Protein AF-A0A3C0ZKV1-F1 (afdb_monomer)

pLDDT: mean 71.63, std 18.01, range [40.84, 90.75]

Secondary structure (DSSP, 8-state):
----------------------------------S------GGGGS-HHHHHHHHHHTSTT-HHHHHHHHHHHHH--SHHHHHHHHHHHHHHTT--TTSHHHHHHHHHHHHHH--------

Structure (mmCIF, N/CA/C/O backbone):
data_AF-A0A3C0ZKV1-F1
#
_entry.id   AF-A0A3C0ZKV1-F1
#
loop_
_atom_site.group_PDB
_atom_site.id
_atom_site.type_symbol
_atom_site.label_atom_id
_atom_site.label_alt_id
_atom_site.label_comp_id
_atom_site.label_asym_id
_atom_site.label_entity_id
_atom_site.label_seq_id
_atom_site.pdbx_PDB_ins_code
_atom_site.Cartn_x
_atom_site.Cartn_y
_atom_site.Cartn_z
_atom_site.occupancy
_atom_site.B_iso_or_equiv
_atom_site.auth_seq_id
_atom_site.auth_comp_id
_atom_site.auth_asym_id
_atom_site.auth_atom_id
_atom_site.pdbx_PDB_model_num
ATOM 1 N N . MET A 1 1 ? -17.201 22.558 -65.825 1.00 51.16 1 MET A N 1
ATOM 2 C CA . MET A 1 1 ? -17.670 21.682 -64.732 1.00 51.16 1 MET A CA 1
ATOM 3 C C . MET A 1 1 ? -19.194 21.634 -64.752 1.00 51.16 1 MET A C 1
ATOM 5 O O . MET A 1 1 ? -19.852 22.622 -64.460 1.00 51.16 1 MET A O 1
ATOM 9 N N . LYS A 1 2 ? -19.716 20.519 -65.241 1.00 49.72 2 LYS A N 1
ATOM 10 C CA . LYS A 1 2 ? -21.109 20.068 -65.400 1.00 49.72 2 LYS A CA 1
ATOM 11 C C . LYS A 1 2 ? -20.875 18.557 -65.613 1.00 49.72 2 LYS A C 1
ATOM 13 O O . LYS A 1 2 ? -19.980 18.241 -66.388 1.00 49.72 2 LYS A O 1
ATOM 18 N N . VAL A 1 3 ? -21.482 17.589 -64.945 1.00 48.28 3 VAL A N 1
ATOM 19 C CA . VAL A 1 3 ? -22.838 17.473 -64.422 1.00 48.28 3 VAL A CA 1
ATOM 20 C C . VAL A 1 3 ? -22.947 16.134 -63.649 1.00 48.28 3 VAL A C 1
ATOM 22 O O . VAL A 1 3 ? -22.371 15.165 -64.121 1.00 48.28 3 VAL A O 1
ATOM 25 N N . PHE A 1 4 ? -23.733 16.134 -62.555 1.00 44.03 4 PHE A N 1
ATOM 26 C CA . PHE A 1 4 ? -24.713 15.114 -62.101 1.00 44.03 4 PHE A CA 1
ATOM 27 C C . PHE A 1 4 ? -24.157 13.782 -61.541 1.00 44.03 4 PHE A C 1
ATOM 29 O O . PHE A 1 4 ? -23.336 13.138 -62.173 1.00 44.03 4 PHE A O 1
ATOM 36 N N . SER A 1 5 ? -24.427 13.396 -60.285 1.00 55.75 5 SER A N 1
ATOM 37 C CA . SER A 1 5 ? -25.717 13.032 -59.647 1.00 55.75 5 SER A CA 1
ATOM 38 C C . SER A 1 5 ? -26.399 11.824 -60.288 1.00 55.75 5 SER A C 1
ATOM 40 O O . SER A 1 5 ? -27.050 11.992 -61.310 1.00 55.75 5 SER A O 1
ATOM 42 N N . ASP A 1 6 ? -26.273 10.678 -59.615 1.00 45.91 6 ASP A N 1
ATOM 43 C CA . ASP A 1 6 ? -2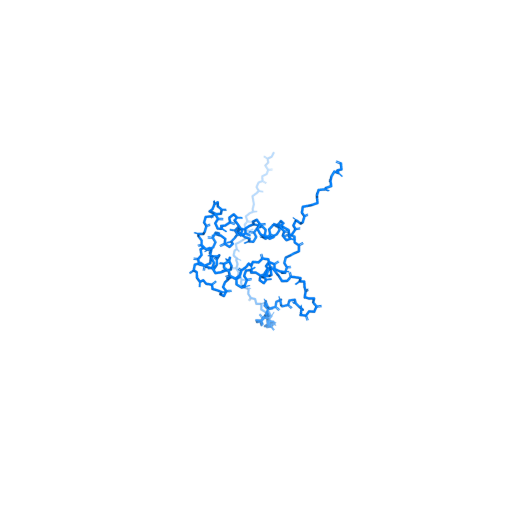7.217 9.546 -59.532 1.00 45.91 6 ASP A CA 1
ATOM 44 C C . ASP A 1 6 ? -26.709 8.707 -58.332 1.00 45.91 6 ASP A C 1
ATOM 46 O O . ASP A 1 6 ? -25.535 8.341 -58.325 1.00 45.91 6 ASP A O 1
ATOM 50 N N . PHE A 1 7 ? -27.326 8.662 -57.145 1.00 51.97 7 PHE A N 1
ATOM 51 C CA . PHE A 1 7 ? -28.682 8.235 -56.757 1.00 51.97 7 PHE A CA 1
ATOM 52 C C . PHE A 1 7 ? -28.906 6.724 -56.959 1.00 51.97 7 PHE A C 1
ATOM 54 O O . PHE A 1 7 ? -28.418 6.168 -57.931 1.00 51.97 7 PHE A O 1
ATOM 61 N N . ASP A 1 8 ? -29.622 6.118 -56.005 1.00 45.50 8 ASP A N 1
ATOM 62 C CA . ASP A 1 8 ? -29.839 4.680 -55.755 1.00 45.50 8 ASP A CA 1
ATOM 63 C C . ASP A 1 8 ? -28.600 3.937 -55.211 1.00 45.50 8 ASP A C 1
ATOM 65 O O . ASP A 1 8 ? -27.520 3.963 -55.781 1.00 45.50 8 ASP A O 1
ATOM 69 N N . ASP A 1 9 ? -28.639 3.288 -54.051 1.00 49.81 9 ASP A N 1
ATOM 70 C CA . ASP A 1 9 ? -29.642 2.285 -53.719 1.00 49.81 9 ASP A CA 1
ATOM 71 C C . ASP A 1 9 ? -29.816 2.144 -52.201 1.00 49.81 9 ASP A C 1
ATOM 73 O O . ASP A 1 9 ? -28.888 2.296 -51.398 1.00 49.81 9 ASP A O 1
ATOM 77 N N . VAL A 1 10 ? -31.066 1.918 -51.843 1.00 54.72 10 VAL A N 1
ATOM 78 C CA . VAL A 1 10 ? -31.625 1.859 -50.502 1.00 54.72 10 VAL A CA 1
ATOM 79 C C . VAL A 1 10 ? -31.657 0.393 -50.043 1.00 54.72 10 VAL A C 1
ATOM 81 O O . VAL A 1 10 ? -31.693 -0.512 -50.859 1.00 54.72 10 VAL A O 1
ATOM 84 N N . GLU A 1 11 ? -31.742 0.182 -48.727 1.00 42.97 11 GLU A N 1
ATOM 85 C CA . GLU A 1 11 ? -32.306 -1.032 -48.098 1.00 42.97 11 GLU A CA 1
ATOM 86 C C . GLU A 1 11 ? -31.388 -2.257 -47.833 1.00 42.97 11 GLU A C 1
ATOM 88 O O . GLU A 1 11 ? -31.022 -3.051 -48.691 1.00 42.97 11 GLU A O 1
ATOM 93 N N . LEU A 1 12 ? -31.091 -2.432 -46.535 1.00 57.81 12 LEU A N 1
ATOM 94 C CA . LEU A 1 12 ? -30.754 -3.689 -45.835 1.00 57.81 12 LEU A CA 1
ATOM 95 C C . LEU A 1 12 ? -31.851 -4.750 -46.099 1.00 57.81 12 LEU A C 1
ATOM 97 O O . LEU A 1 12 ? -33.003 -4.321 -46.144 1.00 57.81 12 LEU A O 1
ATOM 101 N N . PRO A 1 13 ? -31.616 -6.093 -46.101 1.00 53.44 13 PRO A N 1
ATOM 102 C CA . PRO A 1 13 ? -31.385 -6.798 -44.824 1.00 53.44 13 PRO A CA 1
ATOM 103 C C . PRO A 1 13 ? -30.761 -8.234 -44.864 1.00 53.44 13 PRO A C 1
ATOM 105 O O . PRO A 1 13 ? -30.471 -8.798 -45.911 1.00 53.44 13 PRO A O 1
ATOM 108 N N . GLU A 1 14 ? -30.622 -8.802 -43.651 1.00 41.72 14 GLU A N 1
ATOM 109 C CA . GLU A 1 14 ? -30.651 -10.236 -43.254 1.00 41.72 14 GLU A CA 1
ATOM 110 C C . GLU A 1 14 ? -29.453 -11.145 -43.627 1.00 41.72 14 GLU A C 1
ATOM 112 O O . GLU A 1 14 ? -29.189 -11.469 -44.776 1.00 41.72 14 GLU A O 1
ATOM 117 N N . THR A 1 15 ? -28.566 -11.473 -42.678 1.00 55.34 15 THR A N 1
ATOM 118 C CA . THR A 1 15 ? -28.657 -12.607 -41.721 1.00 55.34 15 THR A CA 1
ATOM 119 C C . THR A 1 15 ? -28.744 -14.001 -42.377 1.00 55.34 15 THR A C 1
ATOM 121 O O . THR A 1 15 ? -29.806 -14.505 -42.714 1.00 55.34 15 THR A O 1
ATOM 124 N N . SER A 1 16 ? -27.614 -14.716 -42.433 1.00 46.03 16 SER A N 1
ATOM 125 C CA . SER A 1 16 ? -27.519 -16.089 -41.897 1.00 46.03 16 SER A CA 1
ATOM 126 C C . SER A 1 16 ? -26.076 -16.591 -41.960 1.00 46.03 16 SER A C 1
ATOM 128 O O . SER A 1 16 ? -25.467 -16.598 -43.021 1.00 46.03 16 SER A O 1
ATOM 130 N N . HIS A 1 17 ? -25.409 -16.782 -40.823 1.00 58.12 17 HIS A N 1
ATOM 131 C CA . HIS A 1 17 ? -25.500 -17.935 -39.912 1.00 58.12 17 HIS A CA 1
ATOM 132 C C . HIS A 1 17 ? -24.783 -19.173 -40.464 1.00 58.12 17 HIS A C 1
ATOM 134 O O . HIS A 1 17 ? -25.379 -19.981 -41.163 1.00 58.12 17 HIS A O 1
ATOM 140 N N . GLU A 1 18 ? -23.543 -19.380 -40.020 1.00 47.78 18 GLU A N 1
ATOM 141 C CA . GLU A 1 18 ? -23.169 -20.693 -39.498 1.00 47.78 18 GLU A CA 1
ATOM 142 C C . GLU A 1 18 ? -22.205 -20.524 -38.312 1.00 47.78 18 GLU A C 1
ATOM 144 O O . GLU A 1 18 ? -21.172 -19.864 -38.382 1.00 47.78 18 GLU A O 1
ATOM 149 N N . ASN A 1 19 ? -22.667 -21.053 -37.184 1.00 62.97 19 ASN A N 1
ATOM 150 C CA . ASN A 1 19 ? -22.048 -21.142 -35.863 1.00 62.97 19 ASN A CA 1
ATOM 151 C C . ASN A 1 19 ? -21.050 -22.332 -35.871 1.00 62.97 19 ASN A C 1
ATOM 153 O O . ASN A 1 19 ? -21.228 -23.225 -36.699 1.00 62.97 19 ASN A O 1
ATOM 157 N N . PRO A 1 20 ? -20.078 -22.453 -34.939 1.00 54.28 20 PRO A N 1
ATOM 158 C CA . PRO A 1 20 ? -20.474 -22.831 -33.583 1.00 54.28 20 PRO A CA 1
ATOM 159 C C . PRO A 1 20 ? -19.607 -22.287 -32.437 1.00 54.28 20 PRO A C 1
ATOM 161 O O . PRO A 1 20 ? -18.383 -22.235 -32.493 1.00 54.28 20 PRO A O 1
ATOM 164 N N . ALA A 1 21 ? -20.297 -21.978 -31.338 1.00 52.75 21 ALA A N 1
ATOM 165 C CA . ALA A 1 21 ? -19.986 -22.468 -29.994 1.00 52.75 21 ALA A CA 1
ATOM 166 C C . ALA A 1 21 ? -18.492 -22.671 -29.668 1.00 52.75 21 ALA A C 1
ATOM 168 O O . ALA A 1 21 ? -17.996 -23.792 -29.575 1.00 52.75 21 ALA A O 1
ATOM 169 N N . GLY A 1 22 ? -17.806 -21.567 -29.387 1.00 42.91 22 GLY A N 1
ATOM 170 C CA . GLY A 1 22 ? -16.589 -21.557 -28.586 1.00 42.91 22 GLY A CA 1
ATOM 171 C C . GLY A 1 22 ? -16.916 -21.027 -27.202 1.00 42.91 22 GLY A C 1
ATOM 172 O O . GLY A 1 22 ? -16.791 -19.835 -26.941 1.00 42.91 22 GLY A O 1
ATOM 173 N N . SER A 1 23 ? -17.373 -21.916 -26.328 1.00 49.62 23 SER A N 1
ATOM 174 C CA . SER A 1 23 ? -17.446 -21.671 -24.895 1.00 49.62 23 SER A CA 1
ATOM 175 C C . SER A 1 23 ? -16.032 -21.418 -24.367 1.00 49.62 23 SER A C 1
ATOM 177 O O . SER A 1 23 ? -15.333 -22.352 -23.995 1.00 49.62 23 SER A O 1
ATOM 179 N N . HIS A 1 24 ? -15.615 -20.158 -24.324 1.00 48.88 24 HIS A N 1
ATOM 180 C CA . HIS A 1 24 ? -14.634 -19.692 -23.348 1.00 48.88 24 HIS A CA 1
ATOM 181 C C . HIS A 1 24 ? -15.466 -19.210 -22.153 1.00 48.88 24 HIS A C 1
ATOM 183 O O . HIS A 1 24 ? -15.793 -18.036 -22.028 1.00 48.88 24 HIS A O 1
ATOM 189 N N . ALA A 1 25 ? -16.112 -20.125 -21.424 1.00 47.22 25 ALA A N 1
ATOM 190 C CA . ALA A 1 25 ? -15.489 -20.799 -20.289 1.00 47.22 25 ALA A CA 1
ATOM 191 C C . ALA A 1 25 ? -14.681 -19.789 -19.473 1.00 47.22 25 ALA A C 1
ATOM 193 O O . ALA A 1 25 ? -13.643 -19.307 -19.921 1.00 47.22 25 ALA A O 1
ATOM 194 N N . ALA A 1 26 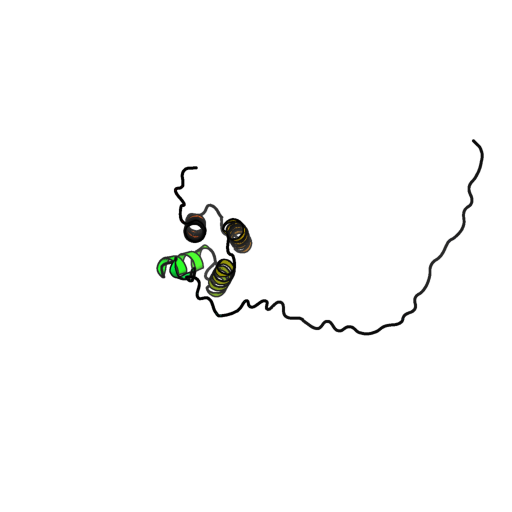? -15.225 -19.472 -18.298 1.00 49.44 26 ALA A N 1
ATOM 195 C CA . ALA A 1 26 ? -14.533 -18.874 -17.176 1.00 49.44 26 ALA A CA 1
ATOM 196 C C . ALA A 1 26 ? -13.099 -19.421 -17.094 1.00 49.44 26 ALA A C 1
ATOM 198 O O . ALA A 1 26 ? -12.872 -20.517 -16.600 1.00 49.44 26 ALA A O 1
ATOM 199 N N . GLY A 1 2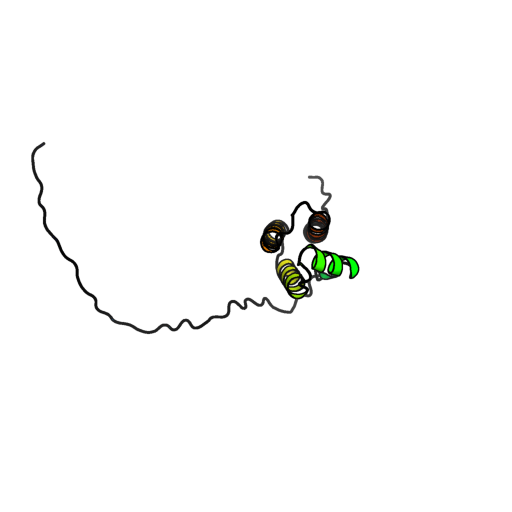7 ? -12.159 -18.673 -17.660 1.00 43.97 27 GLY A N 1
ATOM 200 C CA . GLY A 1 27 ? -10.735 -18.926 -17.570 1.00 43.97 27 GLY A CA 1
ATOM 201 C C . GLY A 1 27 ? -10.199 -17.959 -16.542 1.00 43.97 27 GLY A C 1
ATOM 202 O O . GLY A 1 27 ? -9.812 -16.846 -16.883 1.00 43.97 27 GLY A O 1
ATOM 203 N N . GLU A 1 28 ? -10.350 -18.356 -15.284 1.00 41.22 28 GLU A N 1
ATOM 204 C CA . GLU A 1 28 ? -9.371 -18.166 -14.219 1.00 41.22 28 GLU A CA 1
ATOM 205 C C . GLU A 1 28 ? -8.349 -17.055 -14.507 1.00 41.22 28 GLU A C 1
ATOM 207 O O . GLU A 1 28 ? -7.252 -17.288 -15.010 1.00 41.22 28 GLU A O 1
ATOM 212 N N . HIS A 1 29 ? -8.679 -15.829 -14.098 1.00 40.84 29 HIS A N 1
ATOM 213 C CA . HIS A 1 29 ? -7.666 -14.817 -13.800 1.00 40.84 29 HIS A CA 1
ATOM 214 C C . HIS A 1 29 ? -6.980 -15.142 -12.454 1.00 40.84 29 HIS A C 1
ATOM 216 O O . HIS A 1 29 ? -6.636 -14.246 -11.695 1.00 40.84 29 HIS A O 1
ATOM 222 N N . GLU A 1 30 ? -6.760 -16.421 -12.143 1.00 42.84 30 GLU A N 1
ATOM 223 C CA . GLU A 1 30 ? -5.784 -16.839 -11.141 1.00 42.84 30 GLU A CA 1
ATOM 224 C C . GLU A 1 30 ? -4.449 -16.993 -11.854 1.00 42.84 30 GLU A C 1
ATOM 226 O O . GLU A 1 30 ? -3.917 -18.078 -12.082 1.00 42.84 30 GLU A O 1
ATOM 231 N N . ARG A 1 31 ? -3.871 -15.847 -12.217 1.00 44.41 31 ARG A N 1
ATOM 232 C CA . ARG A 1 31 ? -2.424 -15.777 -12.363 1.00 44.41 31 ARG A CA 1
ATOM 233 C C . ARG A 1 31 ? -1.871 -15.840 -10.938 1.00 44.41 31 ARG A C 1
ATOM 235 O O . ARG A 1 31 ? -1.538 -14.808 -10.376 1.00 44.41 31 ARG A O 1
ATOM 242 N N . SER A 1 32 ? -1.841 -17.028 -10.339 1.00 47.59 32 SER A N 1
ATOM 243 C CA . SER A 1 32 ? -0.977 -17.309 -9.195 1.00 47.59 32 SER A CA 1
ATOM 244 C C . SER A 1 32 ? 0.431 -17.512 -9.750 1.00 47.59 32 SER A C 1
ATOM 246 O O . SER A 1 32 ? 0.695 -18.560 -10.348 1.00 47.59 32 SER A O 1
ATOM 248 N N . PRO A 1 33 ? 1.355 -16.543 -9.636 1.00 44.69 33 PRO A N 1
ATOM 249 C CA . PRO A 1 33 ? 2.747 -16.848 -9.886 1.00 44.69 33 PRO A CA 1
ATOM 250 C C . PRO A 1 33 ? 3.272 -17.703 -8.721 1.00 44.69 33 PRO A C 1
ATOM 252 O O . PRO A 1 33 ? 3.261 -17.286 -7.572 1.00 44.69 33 PRO A O 1
ATOM 255 N N . ALA A 1 34 ? 3.658 -18.929 -9.071 1.00 44.16 34 ALA A N 1
ATOM 256 C CA . ALA A 1 34 ? 4.645 -19.822 -8.458 1.00 44.16 34 ALA A CA 1
ATOM 257 C C . ALA A 1 34 ? 5.071 -19.599 -6.979 1.00 44.16 34 ALA A C 1
ATOM 259 O O . ALA A 1 34 ? 5.675 -18.576 -6.657 1.00 44.16 34 ALA A O 1
ATOM 260 N N . PRO A 1 35 ? 4.943 -20.625 -6.113 1.00 56.12 35 PRO A N 1
ATOM 261 C CA . PRO A 1 35 ? 5.516 -20.630 -4.772 1.00 56.12 35 PRO A CA 1
ATOM 262 C C . PRO A 1 35 ? 6.934 -21.229 -4.782 1.00 56.12 35 PRO A C 1
ATOM 264 O O . PRO A 1 35 ? 7.080 -22.383 -4.414 1.00 56.12 35 PRO A O 1
ATOM 267 N N . ASP A 1 36 ? 7.981 -20.519 -5.224 1.00 47.22 36 ASP A N 1
ATOM 268 C CA . ASP A 1 36 ? 9.362 -21.041 -5.024 1.00 47.22 36 ASP A CA 1
ATOM 269 C C . ASP A 1 36 ? 10.509 -20.013 -5.077 1.00 47.22 36 ASP A C 1
ATOM 271 O O . ASP A 1 36 ? 11.677 -20.330 -5.288 1.00 47.22 36 ASP A O 1
ATOM 275 N N . ALA A 1 37 ? 10.213 -18.751 -4.806 1.00 45.00 37 ALA A N 1
ATOM 276 C CA . ALA A 1 37 ? 11.206 -17.875 -4.210 1.00 45.00 37 ALA A CA 1
ATOM 277 C C . ALA A 1 37 ? 10.540 -17.336 -2.959 1.00 45.00 37 ALA A C 1
ATOM 279 O O . ALA A 1 37 ? 9.386 -16.928 -3.019 1.00 45.00 37 ALA A O 1
ATOM 280 N N . VAL A 1 38 ? 11.228 -17.361 -1.827 1.00 50.19 38 VAL A N 1
ATOM 281 C CA . VAL A 1 38 ? 10.835 -16.552 -0.676 1.00 50.19 38 VAL A CA 1
ATOM 282 C C . VAL A 1 38 ? 11.628 -15.253 -0.835 1.00 50.19 38 VAL A C 1
ATOM 284 O O . VAL A 1 38 ? 12.698 -15.135 -0.230 1.00 50.19 38 VAL A O 1
ATOM 287 N N . PRO A 1 39 ? 11.243 -14.313 -1.733 1.00 50.62 39 PRO A N 1
ATOM 288 C CA . PRO A 1 39 ? 11.797 -12.976 -1.643 1.00 50.62 39 PRO A CA 1
ATOM 289 C C . PRO A 1 39 ? 11.403 -12.466 -0.261 1.00 50.62 39 PRO A C 1
ATOM 291 O O . PRO A 1 39 ? 10.315 -12.777 0.222 1.00 50.62 39 PRO A O 1
ATOM 294 N N . ALA A 1 40 ? 12.321 -11.771 0.407 1.00 57.88 40 ALA A N 1
ATOM 295 C CA . ALA A 1 40 ? 12.083 -11.205 1.725 1.00 57.88 40 ALA A CA 1
ATOM 296 C C . ALA A 1 40 ? 10.698 -10.550 1.749 1.00 57.88 40 ALA A C 1
ATOM 298 O O . ALA A 1 40 ? 10.472 -9.560 1.049 1.00 57.88 40 ALA A O 1
ATOM 299 N N . ASP A 1 41 ? 9.775 -11.176 2.483 1.00 70.19 41 ASP A N 1
ATOM 300 C CA . ASP A 1 41 ? 8.375 -10.790 2.506 1.00 70.19 41 ASP A CA 1
ATOM 301 C C . ASP A 1 41 ? 8.288 -9.319 2.890 1.00 70.19 41 ASP A C 1
ATOM 303 O O . ASP A 1 41 ? 8.847 -8.912 3.914 1.00 70.19 41 ASP A O 1
ATOM 307 N N . ILE A 1 42 ? 7.548 -8.526 2.119 1.00 79.12 42 ILE A N 1
ATOM 308 C CA . ILE A 1 42 ? 7.312 -7.113 2.439 1.00 79.12 42 ILE A CA 1
ATOM 309 C C . ILE A 1 42 ? 6.718 -6.953 3.858 1.00 79.12 42 ILE A C 1
ATOM 311 O O . ILE A 1 42 ? 6.948 -5.954 4.532 1.00 79.12 42 ILE A O 1
ATOM 315 N N . TYR A 1 43 ? 6.042 -7.990 4.375 1.00 76.12 43 TYR A N 1
ATOM 316 C CA . TYR A 1 43 ? 5.573 -8.092 5.763 1.00 76.12 43 TYR A CA 1
ATOM 317 C C . TYR A 1 43 ? 6.679 -7.949 6.811 1.00 76.12 43 TYR A C 1
ATOM 319 O O . TYR A 1 43 ? 6.412 -7.475 7.914 1.00 76.12 43 TYR A O 1
ATOM 327 N N . THR A 1 44 ? 7.908 -8.356 6.492 1.00 79.00 44 THR A N 1
ATOM 328 C CA . THR A 1 44 ? 9.059 -8.275 7.404 1.00 79.00 44 THR A CA 1
ATOM 329 C C . THR A 1 44 ? 9.584 -6.851 7.574 1.00 79.00 44 THR A C 1
ATOM 331 O O . THR A 1 44 ? 10.284 -6.579 8.547 1.00 79.00 44 THR A O 1
ATOM 334 N N . LEU A 1 45 ? 9.198 -5.925 6.688 1.00 77.81 45 LEU A N 1
ATOM 335 C CA . LEU A 1 45 ? 9.531 -4.502 6.803 1.00 77.81 45 LEU A CA 1
ATOM 336 C C . LEU A 1 45 ? 8.718 -3.792 7.880 1.00 77.81 45 LEU A C 1
ATOM 338 O O . LEU A 1 45 ? 9.133 -2.751 8.387 1.00 77.81 45 LEU A O 1
ATOM 342 N N . PHE A 1 46 ? 7.541 -4.328 8.202 1.00 83.06 46 PHE A N 1
ATOM 343 C CA . PHE A 1 46 ? 6.598 -3.696 9.105 1.00 83.06 46 PHE A CA 1
ATOM 344 C C . PHE A 1 46 ? 6.588 -4.410 10.450 1.00 83.06 46 PHE A C 1
ATOM 346 O O . PHE A 1 46 ? 6.301 -5.607 10.540 1.00 83.06 46 PHE A O 1
ATOM 353 N N . SER A 1 47 ? 6.792 -3.663 11.531 1.00 84.31 47 SER A N 1
ATOM 354 C CA . SER A 1 47 ? 6.594 -4.183 12.884 1.00 84.31 47 SER A CA 1
ATOM 355 C C . SER A 1 47 ? 5.122 -4.539 13.116 1.00 84.31 47 SER A C 1
A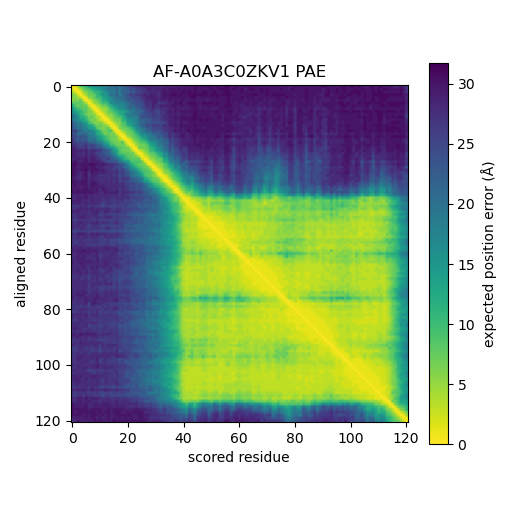TOM 357 O O . SER A 1 47 ? 4.223 -3.917 12.554 1.00 84.31 47 SER A O 1
ATOM 359 N N . LEU A 1 48 ? 4.834 -5.465 14.037 1.00 83.25 48 LEU A N 1
ATOM 360 C CA . LEU A 1 48 ? 3.451 -5.835 14.397 1.00 83.25 48 LEU A CA 1
ATOM 361 C C . LEU A 1 48 ? 2.575 -4.627 14.786 1.00 83.25 48 LEU A C 1
ATOM 363 O O . LEU A 1 48 ? 1.368 -4.617 14.539 1.00 83.25 48 LEU A O 1
ATOM 367 N N . SER A 1 49 ? 3.178 -3.603 15.395 1.00 85.44 49 SER A N 1
ATOM 368 C CA . SER A 1 49 ? 2.505 -2.343 15.730 1.00 85.44 49 SER A CA 1
ATOM 369 C C . SER A 1 49 ? 2.171 -1.512 14.488 1.00 85.44 49 SER A C 1
ATOM 371 O O . SER A 1 49 ? 1.057 -1.000 14.388 1.00 85.44 49 SER A O 1
ATOM 373 N N . GLU A 1 50 ? 3.101 -1.421 13.536 1.00 85.25 50 GLU A N 1
ATOM 374 C CA . GLU A 1 50 ? 2.939 -0.699 12.268 1.00 85.25 50 GLU A CA 1
ATOM 375 C C . GLU A 1 50 ? 1.870 -1.373 11.402 1.00 85.25 50 GLU A C 1
ATOM 377 O O . GLU A 1 50 ? 0.937 -0.711 10.960 1.00 85.25 50 GLU A O 1
ATOM 382 N N . GLN A 1 51 ? 1.904 -2.704 11.272 1.00 85.81 51 GLN A N 1
ATOM 383 C CA . GLN A 1 51 ? 0.881 -3.466 10.542 1.00 85.81 51 GLN A CA 1
ATOM 384 C C . GLN A 1 51 ? -0.528 -3.186 11.084 1.00 85.81 51 GLN A C 1
ATOM 386 O O . GLN A 1 51 ? -1.450 -2.895 10.323 1.00 85.81 51 GLN A O 1
ATOM 391 N N . LYS A 1 52 ? -0.703 -3.195 12.413 1.00 86.94 52 LYS A N 1
ATOM 392 C CA . LYS A 1 52 ? -1.990 -2.865 13.047 1.00 86.94 52 LYS A CA 1
ATOM 393 C C . LYS A 1 52 ? -2.393 -1.407 12.846 1.00 86.94 52 LYS A C 1
ATOM 395 O O . LYS A 1 52 ? -3.587 -1.125 12.751 1.00 86.94 52 LYS A O 1
ATOM 400 N N . MET A 1 53 ? -1.434 -0.486 12.834 1.00 87.50 53 MET A N 1
ATOM 401 C CA . MET A 1 53 ? -1.685 0.934 12.602 1.00 87.50 53 MET A CA 1
ATOM 402 C C . MET A 1 53 ? -2.156 1.165 11.166 1.00 87.50 53 MET A C 1
ATOM 404 O O . MET A 1 53 ? -3.246 1.704 10.978 1.00 87.50 53 MET A O 1
ATOM 408 N N . PHE A 1 54 ? -1.409 0.672 10.177 1.00 85.88 54 PHE A N 1
ATOM 409 C CA . PHE A 1 54 ? -1.746 0.792 8.759 1.00 85.88 54 PHE A CA 1
ATOM 410 C C . PHE A 1 54 ? -3.045 0.077 8.426 1.00 85.88 54 PHE A C 1
ATOM 412 O O . PHE A 1 54 ? -3.912 0.666 7.796 1.00 85.88 54 PHE A O 1
ATOM 419 N N . THR A 1 55 ? -3.269 -1.128 8.948 1.00 88.06 55 THR A N 1
ATOM 420 C CA . THR A 1 55 ? -4.551 -1.812 8.742 1.00 88.06 55 THR A CA 1
ATOM 421 C C . THR A 1 55 ? -5.719 -0.957 9.239 1.00 88.06 55 THR A C 1
ATOM 423 O O . THR A 1 55 ? -6.724 -0.811 8.555 1.00 88.06 55 THR A O 1
ATOM 426 N N . LYS A 1 56 ? -5.607 -0.334 10.419 1.00 87.00 56 LYS A N 1
ATOM 427 C CA . LYS A 1 56 ? -6.686 0.493 10.987 1.00 87.00 56 LYS A CA 1
ATOM 428 C C . LYS A 1 56 ? -6.876 1.828 10.269 1.00 87.00 56 LYS A C 1
ATOM 430 O O . LYS A 1 56 ? -8.008 2.304 10.214 1.00 87.00 56 LYS A O 1
ATOM 435 N N . LYS A 1 57 ? -5.784 2.451 9.827 1.00 85.81 57 LYS A N 1
ATOM 436 C CA . LYS A 1 57 ? -5.757 3.831 9.322 1.00 85.81 57 LYS A CA 1
ATOM 437 C C . LYS A 1 57 ? -5.825 3.915 7.802 1.00 85.81 57 LYS A C 1
ATOM 439 O O . LYS A 1 57 ? -6.549 4.756 7.293 1.00 85.81 57 LYS A O 1
ATOM 444 N N . VAL A 1 58 ? -5.122 3.024 7.112 1.00 83.62 58 VAL A N 1
ATOM 445 C CA . VAL A 1 58 ? -5.069 2.934 5.648 1.00 83.62 58 VAL A CA 1
ATOM 446 C C . VAL A 1 58 ? -6.156 1.985 5.138 1.00 83.62 58 VAL A C 1
ATOM 4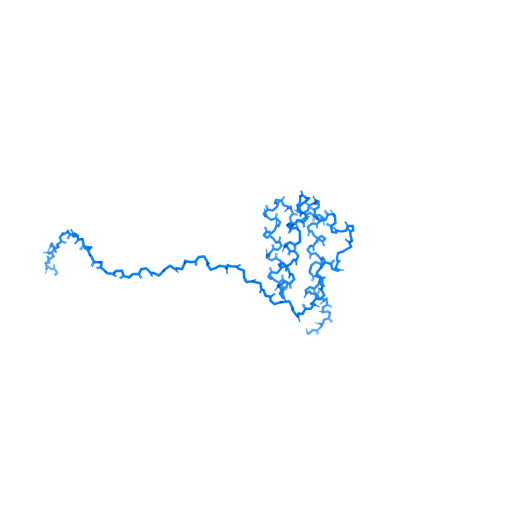48 O O . VAL A 1 58 ? -6.958 2.359 4.301 1.00 83.62 58 VAL A O 1
ATOM 451 N N . PHE A 1 59 ? -6.269 0.789 5.714 1.00 86.44 59 PHE A N 1
ATOM 452 C CA . PHE A 1 59 ? -7.209 -0.236 5.230 1.00 86.44 59 PHE A CA 1
ATOM 453 C C . PHE A 1 59 ? -8.515 -0.290 6.031 1.00 86.44 59 PHE A C 1
ATOM 455 O O . PHE A 1 59 ? -9.238 -1.274 5.994 1.00 86.44 59 PHE A O 1
ATOM 462 N N . ARG A 1 60 ? -8.825 0.738 6.834 1.00 85.19 60 ARG A N 1
ATOM 463 C CA . ARG A 1 60 ? -10.094 0.847 7.590 1.00 85.19 60 ARG A CA 1
ATOM 464 C C . ARG A 1 60 ? -10.448 -0.365 8.475 1.00 85.19 60 ARG A C 1
ATOM 466 O O . ARG A 1 60 ? -11.622 -0.610 8.745 1.00 85.19 60 ARG A O 1
ATOM 473 N N . LYS A 1 61 ? -9.439 -1.044 9.033 1.00 85.25 61 LYS A N 1
ATOM 474 C CA . LYS A 1 61 ? -9.505 -2.303 9.816 1.00 85.25 61 LYS A CA 1
ATOM 475 C C . LYS A 1 61 ? -9.660 -3.574 8.979 1.00 85.25 61 LYS A C 1
ATOM 477 O O . LYS A 1 61 ? -9.918 -4.629 9.555 1.00 85.25 61 LYS A O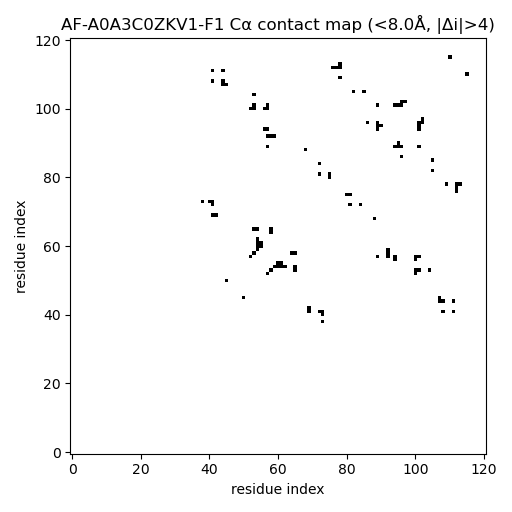 1
ATOM 482 N N . ASP A 1 62 ? -9.466 -3.491 7.674 1.00 84.62 62 ASP A N 1
ATOM 483 C CA . ASP A 1 62 ? -9.527 -4.636 6.781 1.00 84.62 62 ASP A CA 1
ATOM 484 C C . ASP A 1 62 ? -8.155 -5.322 6.675 1.00 84.62 62 ASP A C 1
ATOM 486 O O . ASP A 1 62 ? -7.271 -4.942 5.906 1.00 84.62 62 ASP A O 1
ATOM 490 N N . GLU A 1 63 ? -7.948 -6.329 7.529 1.00 84.25 63 GLU A N 1
ATOM 491 C CA . GLU A 1 63 ? -6.717 -7.135 7.550 1.00 84.25 63 GLU A CA 1
ATOM 492 C C . GLU A 1 63 ? -6.538 -7.958 6.267 1.00 84.25 63 GLU A C 1
ATOM 494 O O . GLU A 1 63 ? -5.407 -8.282 5.895 1.00 84.25 63 GLU A O 1
ATOM 499 N N . VAL A 1 64 ? -7.642 -8.307 5.599 1.00 86.94 64 VAL A N 1
ATOM 500 C CA . VAL A 1 64 ? -7.616 -9.084 4.355 1.00 86.94 64 VAL A CA 1
ATOM 501 C C . VAL A 1 64 ? -7.128 -8.199 3.220 1.00 86.94 64 VAL A C 1
ATOM 503 O O . VAL A 1 64 ? -6.236 -8.603 2.475 1.00 86.94 64 VAL A O 1
ATOM 506 N N . GLU A 1 65 ? -7.647 -6.976 3.124 1.00 84.94 65 GLU A N 1
ATOM 507 C CA . GLU A 1 65 ? -7.208 -6.028 2.106 1.00 84.94 65 GLU A CA 1
ATOM 508 C C . GLU A 1 65 ? -5.749 -5.601 2.298 1.00 84.94 65 GLU A C 1
ATOM 510 O O . GLU A 1 65 ? -4.994 -5.577 1.327 1.00 84.94 65 GLU A O 1
ATOM 515 N N . PHE A 1 66 ? -5.310 -5.389 3.546 1.00 86.44 66 PHE A N 1
ATOM 516 C CA . PHE A 1 66 ? -3.895 -5.152 3.856 1.00 86.44 66 PHE A CA 1
ATOM 517 C C . PHE A 1 66 ? -3.004 -6.292 3.345 1.00 86.44 66 PHE A C 1
ATOM 519 O O . PHE A 1 66 ? -1.987 -6.051 2.695 1.00 86.44 66 PHE A O 1
ATOM 526 N N . ARG A 1 67 ? -3.394 -7.547 3.600 1.00 85.38 67 ARG A N 1
ATOM 527 C CA . ARG A 1 67 ? -2.640 -8.725 3.153 1.00 85.38 67 ARG A CA 1
ATOM 528 C C . ARG A 1 67 ? -2.617 -8.841 1.628 1.00 85.38 67 ARG A C 1
ATOM 530 O O . ARG A 1 67 ? -1.559 -9.048 1.046 1.00 85.38 67 ARG A O 1
ATOM 537 N N . ASN A 1 68 ? -3.753 -8.644 0.967 1.00 87.50 68 ASN A N 1
ATOM 538 C CA . ASN A 1 68 ? -3.819 -8.661 -0.496 1.00 87.50 68 ASN A CA 1
ATOM 539 C C . ASN A 1 68 ? -2.960 -7.554 -1.123 1.00 87.50 68 ASN A C 1
ATOM 541 O O . ASN A 1 68 ? -2.284 -7.794 -2.121 1.00 87.50 68 ASN A O 1
ATOM 545 N N . ALA A 1 69 ? -2.948 -6.360 -0.526 1.00 87.44 69 ALA A N 1
ATOM 546 C CA . ALA A 1 69 ? -2.101 -5.262 -0.972 1.00 87.44 69 ALA A CA 1
ATOM 547 C C . ALA A 1 69 ? -0.614 -5.599 -0.847 1.00 87.44 69 ALA A C 1
ATOM 549 O O . ALA A 1 69 ? 0.155 -5.365 -1.778 1.00 87.44 69 ALA A O 1
ATOM 550 N N . LEU A 1 70 ? -0.206 -6.178 0.282 1.00 86.00 70 LEU A N 1
ATOM 551 C CA . LEU A 1 70 ? 1.176 -6.595 0.494 1.00 86.00 70 LEU A CA 1
ATOM 552 C C . LEU A 1 70 ? 1.589 -7.758 -0.416 1.00 86.00 70 LEU A C 1
ATOM 554 O O . LEU A 1 70 ? 2.697 -7.735 -0.936 1.00 86.00 70 LEU A O 1
ATOM 558 N N . ASP A 1 71 ? 0.715 -8.735 -0.656 1.00 86.88 71 ASP A N 1
ATOM 559 C CA . ASP A 1 71 ? 0.965 -9.826 -1.610 1.00 86.88 71 ASP A CA 1
ATOM 560 C C . ASP A 1 71 ? 1.177 -9.284 -3.031 1.00 86.88 71 ASP A C 1
ATOM 562 O O . ASP A 1 71 ? 2.159 -9.604 -3.705 1.00 86.88 71 ASP A O 1
ATOM 566 N N . ARG A 1 72 ? 0.321 -8.343 -3.442 1.00 87.06 72 ARG A N 1
ATOM 567 C CA . ARG A 1 72 ? 0.438 -7.672 -4.735 1.00 87.06 72 ARG A CA 1
ATOM 568 C C . ARG A 1 72 ? 1.715 -6.850 -4.848 1.00 87.06 72 ARG A C 1
ATOM 570 O O . ARG A 1 72 ? 2.368 -6.907 -5.884 1.00 87.06 72 ARG A O 1
ATOM 577 N N . LEU A 1 73 ? 2.083 -6.119 -3.794 1.00 86.12 73 LEU A N 1
ATOM 578 C CA . LEU A 1 73 ? 3.361 -5.414 -3.728 1.00 86.12 73 LEU A CA 1
ATOM 579 C C . LEU A 1 73 ? 4.526 -6.404 -3.833 1.00 86.12 73 LEU A C 1
ATOM 581 O O . LEU A 1 73 ? 5.413 -6.197 -4.649 1.00 86.12 73 LEU A O 1
ATOM 585 N N . ASN A 1 74 ? 4.497 -7.529 -3.123 1.00 84.75 74 ASN A N 1
ATOM 586 C CA . ASN A 1 74 ? 5.554 -8.542 -3.203 1.00 84.75 74 ASN A CA 1
ATOM 587 C C . ASN A 1 74 ? 5.754 -9.089 -4.634 1.00 84.75 74 ASN A C 1
ATOM 589 O O . ASN A 1 74 ? 6.869 -9.428 -5.022 1.00 84.75 74 ASN A O 1
ATOM 593 N N . GLY A 1 75 ? 4.687 -9.132 -5.442 1.00 82.88 75 GLY A N 1
ATOM 594 C CA . GLY A 1 75 ? 4.751 -9.490 -6.864 1.00 82.88 75 GLY A CA 1
A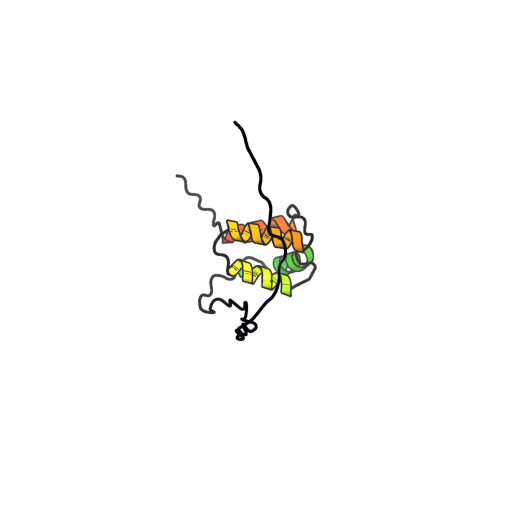TOM 595 C C . GLY A 1 75 ? 5.283 -8.389 -7.795 1.00 82.88 75 GLY A C 1
ATOM 596 O O . GLY A 1 75 ? 5.665 -8.682 -8.929 1.00 82.88 75 GLY A O 1
ATOM 597 N N . ILE A 1 76 ? 5.318 -7.134 -7.346 1.00 85.88 76 ILE A N 1
ATOM 598 C CA . ILE A 1 76 ? 5.851 -5.995 -8.100 1.00 85.88 76 ILE A CA 1
ATOM 599 C C . ILE A 1 76 ? 7.358 -5.905 -7.855 1.00 85.88 76 ILE A C 1
ATOM 601 O O . ILE A 1 76 ? 7.802 -5.894 -6.714 1.00 85.88 76 ILE A O 1
ATOM 605 N N . THR A 1 77 ? 8.165 -5.779 -8.912 1.00 78.25 77 THR A N 1
ATOM 606 C CA . THR A 1 77 ? 9.640 -5.744 -8.808 1.00 78.25 77 THR A CA 1
ATOM 607 C C . THR A 1 77 ? 10.236 -4.335 -8.853 1.00 78.25 77 THR A C 1
ATOM 609 O O . THR A 1 77 ? 11.454 -4.186 -8.932 1.00 78.25 77 THR A O 1
ATOM 612 N N . GLY A 1 78 ? 9.413 -3.284 -8.865 1.00 83.25 78 GLY A N 1
ATOM 613 C CA . GLY A 1 78 ? 9.896 -1.917 -9.039 1.00 83.25 78 GLY A CA 1
ATOM 614 C C . GLY A 1 78 ? 9.044 -0.859 -8.353 1.00 83.25 78 GLY A C 1
ATOM 615 O O . GLY A 1 78 ? 7.816 -0.903 -8.388 1.00 83.25 78 GLY A O 1
ATOM 616 N N . TRP A 1 79 ? 9.721 0.160 -7.814 1.00 86.56 79 TRP A N 1
ATOM 617 C CA . TRP A 1 79 ? 9.080 1.269 -7.108 1.00 86.56 79 TRP A CA 1
ATOM 618 C C . TRP A 1 79 ? 8.011 1.976 -7.939 1.00 86.56 79 TRP A C 1
ATOM 620 O O . TRP A 1 79 ? 6.943 2.270 -7.431 1.00 86.56 79 TRP A O 1
ATOM 630 N N . LYS A 1 80 ? 8.271 2.228 -9.225 1.00 85.62 80 LYS A N 1
ATOM 631 C CA . LYS A 1 80 ? 7.356 2.983 -10.094 1.00 85.62 80 LYS A CA 1
ATOM 632 C C . LYS A 1 80 ? 5.968 2.340 -10.198 1.00 85.62 80 LYS A C 1
ATOM 634 O O . LYS A 1 80 ? 4.958 3.040 -10.222 1.00 85.62 80 LYS A O 1
ATOM 639 N N . GLU A 1 81 ? 5.929 1.015 -10.287 1.00 88.25 81 GLU A N 1
ATOM 640 C CA . GLU A 1 81 ? 4.679 0.261 -10.355 1.00 88.25 81 GLU A CA 1
ATOM 641 C C . GLU A 1 81 ? 4.053 0.141 -8.958 1.00 88.25 81 GLU A C 1
ATOM 643 O O . GLU A 1 81 ? 2.859 0.389 -8.801 1.00 88.25 81 GLU A O 1
ATOM 648 N N . ALA A 1 82 ? 4.874 -0.079 -7.925 1.00 88.81 82 ALA A N 1
ATOM 649 C CA . ALA A 1 82 ? 4.428 -0.112 -6.534 1.00 88.81 82 ALA A CA 1
ATOM 650 C C . ALA A 1 82 ? 3.800 1.221 -6.091 1.00 88.81 82 ALA A C 1
ATOM 652 O O . ALA A 1 82 ? 2.727 1.223 -5.503 1.00 88.81 82 ALA A O 1
ATOM 653 N N . SER A 1 83 ? 4.397 2.367 -6.428 1.00 88.56 83 SER A N 1
ATOM 654 C CA . SER A 1 83 ? 3.883 3.700 -6.094 1.00 88.56 83 SER A CA 1
ATOM 655 C C . SER A 1 83 ? 2.561 4.013 -6.794 1.00 88.56 83 SER A C 1
ATOM 657 O O . SER A 1 83 ? 1.695 4.674 -6.218 1.00 88.56 83 SER A O 1
ATOM 659 N N . SER A 1 84 ? 2.392 3.527 -8.030 1.00 90.19 84 SER A N 1
ATOM 660 C CA . SER A 1 84 ? 1.115 3.634 -8.743 1.00 90.19 84 SER A CA 1
ATOM 661 C C . SER A 1 84 ? 0.046 2.826 -8.014 1.00 90.19 84 SER A C 1
ATOM 663 O O . SER A 1 84 ? -1.011 3.360 -7.691 1.00 90.19 84 SER A O 1
ATOM 665 N N . TYR A 1 85 ? 0.368 1.581 -7.659 1.00 90.75 85 TYR A N 1
ATOM 666 C CA . TYR A 1 85 ? -0.536 0.698 -6.933 1.00 90.75 85 TYR A CA 1
ATOM 667 C C . TYR A 1 85 ? -0.902 1.233 -5.537 1.00 90.75 85 TYR A C 1
ATOM 669 O O . TYR A 1 85 ? -2.067 1.208 -5.147 1.00 90.75 85 TYR A O 1
ATOM 677 N N . LEU A 1 86 ? 0.061 1.797 -4.801 1.00 89.38 86 LEU A N 1
ATOM 678 C CA . LEU A 1 86 ? -0.182 2.467 -3.519 1.00 89.38 86 LEU A CA 1
ATOM 679 C C . LEU A 1 86 ? -1.165 3.633 -3.664 1.00 89.38 86 LEU A C 1
ATOM 681 O O . LEU A 1 86 ? -2.091 3.763 -2.868 1.00 89.38 86 LEU A O 1
ATOM 685 N N . SER A 1 87 ? -0.996 4.450 -4.706 1.00 89.06 87 SER A N 1
ATOM 686 C CA . SER A 1 87 ? -1.894 5.574 -4.990 1.00 89.06 87 SER A CA 1
ATOM 687 C C . SER A 1 87 ? -3.324 5.098 -5.267 1.00 89.06 87 SER A C 1
ATOM 689 O O . SER A 1 87 ? -4.280 5.706 -4.787 1.00 89.06 87 SER A O 1
ATOM 691 N N . GLU A 1 88 ? -3.481 3.987 -5.991 1.00 90.38 88 GLU A N 1
ATOM 692 C CA . GLU A 1 88 ? -4.785 3.356 -6.233 1.00 90.38 88 GLU A CA 1
ATOM 693 C C . GLU A 1 88 ? -5.413 2.807 -4.947 1.00 90.38 88 GLU A C 1
ATOM 695 O O . GLU A 1 88 ? -6.617 2.975 -4.744 1.00 90.38 88 GLU A O 1
ATOM 700 N N . ILE A 1 89 ? -4.620 2.198 -4.055 1.00 88.62 89 ILE A N 1
ATOM 701 C CA . ILE A 1 89 ? -5.090 1.738 -2.738 1.00 88.62 89 ILE A CA 1
ATOM 702 C C . ILE A 1 89 ? -5.593 2.916 -1.914 1.00 88.62 89 ILE A C 1
ATOM 704 O O . ILE A 1 89 ? -6.690 2.835 -1.361 1.00 88.62 89 ILE A O 1
ATOM 708 N N . PHE A 1 90 ? -4.814 3.999 -1.835 1.00 88.69 90 PHE A N 1
ATOM 709 C CA . PHE A 1 90 ? -5.197 5.182 -1.072 1.00 88.69 90 PHE A CA 1
ATOM 710 C C . PHE A 1 90 ? -6.485 5.795 -1.617 1.00 88.69 90 PHE A C 1
ATOM 712 O O . PHE A 1 90 ? -7.401 6.064 -0.845 1.00 88.69 90 PHE A O 1
ATOM 719 N N . LEU A 1 91 ? -6.615 5.915 -2.940 1.00 88.81 91 LEU A N 1
ATOM 720 C CA . LEU A 1 91 ? -7.837 6.415 -3.566 1.00 88.81 91 LEU A CA 1
ATOM 721 C C . LEU A 1 91 ? -9.041 5.493 -3.310 1.00 88.81 91 LEU A C 1
ATOM 723 O O . LEU A 1 91 ? -10.118 5.973 -2.969 1.00 88.81 91 LEU A O 1
ATOM 727 N N . SER A 1 92 ? -8.860 4.176 -3.434 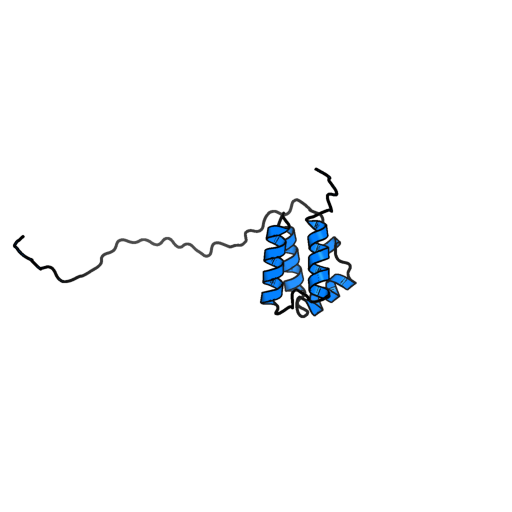1.00 87.81 92 SER A N 1
ATOM 728 C CA . SER A 1 92 ? -9.930 3.187 -3.228 1.00 87.81 92 SER A CA 1
ATOM 729 C C . SER A 1 92 ? -10.404 3.139 -1.774 1.00 87.81 92 SER A C 1
ATOM 731 O O . SER A 1 92 ? -11.590 2.946 -1.509 1.00 87.81 92 SER A O 1
ATOM 733 N N . ASN A 1 93 ? -9.487 3.358 -0.830 1.00 85.69 93 ASN A N 1
ATOM 734 C CA . ASN A 1 93 ? -9.770 3.397 0.601 1.00 85.69 93 ASN A CA 1
ATOM 735 C C . ASN A 1 93 ? -10.132 4.794 1.130 1.00 85.69 93 ASN A C 1
ATOM 737 O O . ASN A 1 93 ? -10.388 4.935 2.331 1.00 85.69 93 ASN A O 1
ATOM 741 N N . ASP A 1 94 ? -10.184 5.817 0.269 1.00 86.69 94 ASP A N 1
ATOM 742 C CA . ASP A 1 94 ? -10.373 7.227 0.654 1.00 86.69 94 ASP A CA 1
ATOM 743 C C . ASP A 1 94 ? -9.370 7.653 1.752 1.00 86.69 94 ASP A C 1
ATOM 745 O O . ASP A 1 94 ? -9.707 8.295 2.748 1.00 86.69 94 ASP A O 1
ATOM 749 N N . VAL A 1 95 ? -8.130 7.190 1.620 1.00 87.38 95 VAL A N 1
ATOM 750 C CA . VAL A 1 95 ? -7.013 7.546 2.492 1.00 87.38 95 VAL A CA 1
ATOM 751 C C . VAL A 1 95 ? -6.309 8.724 1.863 1.00 87.38 95 VAL A C 1
ATOM 753 O O . VAL A 1 95 ? -5.971 8.707 0.681 1.00 87.38 95 VAL A O 1
ATOM 756 N N . ASP A 1 96 ? -6.055 9.745 2.667 1.00 86.38 96 ASP A N 1
ATOM 757 C CA . ASP A 1 96 ? -5.300 10.889 2.200 1.00 86.38 96 ASP A CA 1
ATOM 758 C C . ASP A 1 96 ? -3.817 10.495 2.001 1.00 86.38 96 ASP A C 1
ATOM 760 O O . ASP A 1 96 ? -3.163 10.039 2.944 1.00 86.38 96 ASP A O 1
ATOM 764 N N . PRO A 1 97 ? -3.263 10.645 0.782 1.00 84.00 97 PRO A N 1
ATOM 765 C CA . PRO A 1 97 ? -1.905 10.201 0.460 1.00 84.00 97 PRO A CA 1
ATOM 766 C C . PRO A 1 97 ? -0.818 11.034 1.158 1.00 84.00 97 PRO A C 1
ATOM 768 O O . PRO A 1 97 ? 0.340 10.623 1.193 1.00 84.00 97 PRO A O 1
ATOM 771 N N . PHE A 1 98 ? -1.181 12.190 1.720 1.00 85.94 98 PHE A N 1
ATOM 772 C CA . PHE A 1 98 ? -0.295 13.072 2.482 1.00 85.94 98 PHE A CA 1
ATOM 773 C C . PHE A 1 98 ? -0.449 12.903 3.998 1.00 85.94 98 PHE A C 1
ATOM 775 O O . PHE A 1 98 ? 0.173 13.637 4.769 1.00 85.94 98 PHE A O 1
ATOM 782 N N . SER A 1 99 ? -1.256 11.943 4.445 1.00 87.75 99 SER A N 1
ATOM 783 C CA . SER A 1 99 ? -1.419 11.653 5.862 1.00 87.75 99 SER A CA 1
ATOM 784 C C . SER A 1 99 ? -0.176 10.970 6.402 1.00 87.75 99 SER A C 1
ATOM 786 O O . SER A 1 99 ? 0.502 10.234 5.686 1.00 87.75 99 SER A O 1
ATOM 788 N N . GLU A 1 100 ? 0.111 11.186 7.684 1.00 87.56 100 GLU A N 1
ATOM 789 C CA . GLU A 1 100 ? 1.299 10.637 8.344 1.00 87.56 100 GLU A CA 1
ATOM 790 C C . GLU A 1 100 ? 1.403 9.118 8.141 1.00 87.56 100 GLU A C 1
ATOM 792 O O . GLU A 1 100 ? 2.466 8.604 7.804 1.00 87.56 100 GLU A O 1
ATOM 797 N N . GLU A 1 101 ? 0.286 8.396 8.244 1.00 85.62 101 GLU A N 1
ATOM 798 C CA . GLU A 1 101 ? 0.249 6.949 8.045 1.00 85.62 101 GLU A CA 1
ATOM 799 C C . GLU A 1 101 ? 0.495 6.534 6.589 1.00 85.62 101 GLU A C 1
ATOM 801 O O . GLU A 1 101 ? 1.163 5.529 6.352 1.00 85.62 101 GLU A O 1
ATOM 806 N N . ALA A 1 102 ? -0.018 7.293 5.617 1.00 87.50 102 ALA A N 1
ATOM 807 C CA . ALA A 1 102 ? 0.177 7.018 4.195 1.00 87.50 102 ALA A CA 1
ATOM 808 C C . ALA A 1 102 ? 1.617 7.315 3.763 1.00 87.50 102 ALA A C 1
ATOM 810 O O . ALA A 1 102 ? 2.225 6.507 3.058 1.00 87.50 102 ALA A O 1
ATOM 811 N N . ILE A 1 103 ? 2.187 8.423 4.245 1.00 89.00 103 ILE A N 1
ATOM 812 C CA . ILE A 1 103 ? 3.591 8.783 4.038 1.00 89.00 103 ILE A CA 1
ATOM 813 C C . ILE A 1 103 ? 4.494 7.711 4.647 1.00 89.00 103 ILE A C 1
ATOM 815 O O . ILE A 1 103 ? 5.359 7.196 3.948 1.00 89.00 103 ILE A O 1
ATOM 819 N N . LEU A 1 104 ? 4.268 7.319 5.907 1.00 89.00 104 LEU A N 1
ATOM 820 C CA . LEU A 1 104 ? 5.051 6.268 6.566 1.00 89.00 104 LEU A CA 1
ATOM 821 C C . LEU A 1 104 ? 4.947 4.929 5.832 1.00 89.00 104 LEU A C 1
ATOM 823 O O . LEU A 1 104 ? 5.950 4.244 5.656 1.00 89.00 104 LEU A O 1
ATOM 827 N N . PHE A 1 105 ? 3.747 4.548 5.391 1.00 87.75 105 PHE A N 1
ATOM 828 C CA . PHE A 1 105 ? 3.558 3.319 4.627 1.00 87.75 105 PHE A CA 1
ATOM 829 C C . PHE A 1 105 ? 4.335 3.365 3.308 1.00 87.75 105 PHE A C 1
ATOM 831 O O . PHE A 1 105 ? 5.087 2.445 2.994 1.00 87.75 105 PHE A O 1
ATOM 838 N N . THR A 1 106 ? 4.213 4.471 2.579 1.00 89.00 106 THR A N 1
ATOM 839 C CA . THR A 1 106 ? 4.904 4.717 1.309 1.00 89.00 106 THR A CA 1
ATOM 840 C C . THR A 1 106 ? 6.420 4.709 1.489 1.00 89.00 106 THR A C 1
ATOM 842 O O . THR A 1 106 ? 7.098 4.034 0.728 1.00 89.00 106 THR A O 1
ATOM 845 N N . ASP A 1 107 ? 6.951 5.364 2.522 1.00 88.12 107 ASP A N 1
ATOM 846 C CA . ASP A 1 107 ? 8.383 5.424 2.851 1.00 88.12 107 ASP A CA 1
ATOM 847 C C . ASP A 1 107 ? 8.970 4.040 3.173 1.00 88.12 107 ASP A C 1
ATOM 849 O O . ASP A 1 107 ? 10.032 3.662 2.670 1.00 88.12 107 ASP A O 1
ATOM 853 N N . ARG A 1 108 ? 8.234 3.225 3.940 1.00 86.69 108 ARG A N 1
ATOM 854 C CA . ARG A 1 108 ? 8.613 1.835 4.241 1.00 86.69 108 ARG A CA 1
ATOM 855 C C . ARG A 1 108 ? 8.674 0.972 2.989 1.00 86.69 108 ARG A C 1
ATOM 857 O O . ARG A 1 108 ? 9.646 0.244 2.796 1.00 86.69 108 ARG A O 1
ATOM 864 N N . VAL A 1 109 ? 7.650 1.060 2.142 1.00 86.25 109 VAL A N 1
ATOM 865 C CA . VAL A 1 109 ? 7.600 0.326 0.872 1.00 86.25 109 VAL A CA 1
ATOM 866 C C . VAL A 1 109 ? 8.698 0.830 -0.067 1.00 86.25 109 VAL A C 1
ATOM 868 O O . VAL A 1 109 ? 9.405 0.036 -0.680 1.00 86.25 109 VAL A O 1
ATOM 871 N N . GLN A 1 110 ? 8.908 2.142 -0.138 1.00 86.62 110 GLN A N 1
ATOM 872 C CA . GLN A 1 110 ? 9.950 2.756 -0.952 1.00 86.62 110 GLN A CA 1
ATOM 873 C C . GLN A 1 110 ? 11.338 2.272 -0.543 1.00 86.62 110 GLN A C 1
ATOM 875 O O . GLN A 1 110 ? 12.121 1.899 -1.412 1.00 86.62 110 GLN A O 1
ATOM 880 N N . SER A 1 111 ? 11.612 2.201 0.761 1.00 84.06 111 SER A N 1
ATOM 881 C CA . SER A 1 111 ? 12.884 1.724 1.318 1.00 84.06 111 SER A CA 1
ATOM 882 C C . SER A 1 111 ? 13.217 0.279 0.928 1.00 84.06 111 SER A C 1
ATOM 884 O O . SER A 1 111 ? 14.384 -0.104 0.926 1.00 84.06 111 SER A O 1
ATOM 886 N N . TYR A 1 112 ? 12.212 -0.532 0.585 1.00 81.81 112 TYR A N 1
ATOM 887 C CA . TYR A 1 112 ? 12.411 -1.894 0.084 1.00 81.81 112 TYR A CA 1
ATOM 888 C C . TYR A 1 112 ? 12.820 -1.933 -1.388 1.00 81.81 112 TYR A C 1
ATOM 890 O O . TYR A 1 112 ? 13.718 -2.684 -1.760 1.00 81.81 112 TYR A O 1
ATOM 898 N N . TYR A 1 113 ? 12.179 -1.116 -2.226 1.00 78.94 113 TYR A N 1
ATOM 899 C CA . TYR A 1 113 ? 12.449 -1.083 -3.669 1.00 78.94 113 TYR A CA 1
ATOM 900 C C . TYR A 1 113 ? 13.648 -0.227 -4.055 1.00 78.94 113 TYR A C 1
ATOM 902 O O . TYR A 1 113 ? 14.287 -0.472 -5.076 1.00 78.94 113 TYR A O 1
ATOM 910 N N . LEU A 1 114 ? 13.908 0.809 -3.272 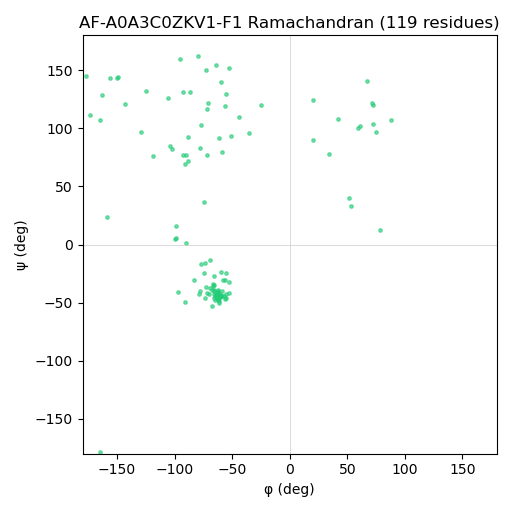1.00 76.50 114 LEU A N 1
ATOM 911 C CA . LEU A 1 114 ? 15.009 1.737 -3.432 1.00 76.50 114 LEU A CA 1
ATOM 912 C C . LEU A 1 114 ? 15.858 1.636 -2.165 1.00 76.50 114 LEU A C 1
ATOM 914 O O . LEU A 1 114 ? 15.774 2.525 -1.314 1.00 76.50 114 LEU A O 1
ATOM 918 N N . PRO A 1 115 ? 16.679 0.576 -2.007 1.00 65.25 115 PRO A N 1
ATOM 919 C CA . PRO A 1 115 ? 17.812 0.696 -1.106 1.00 65.25 115 PRO A CA 1
ATOM 920 C C . PRO A 1 115 ? 18.585 1.905 -1.621 1.00 65.25 115 PRO A C 1
ATOM 922 O O . PRO A 1 115 ? 18.923 1.941 -2.801 1.00 65.25 115 PRO A O 1
ATOM 925 N N . THR A 1 116 ? 18.739 2.937 -0.798 1.00 57.34 116 THR A N 1
ATOM 926 C CA . THR A 1 116 ? 19.402 4.193 -1.147 1.00 57.34 116 THR A CA 1
ATOM 927 C C . THR A 1 116 ? 20.774 3.880 -1.748 1.00 57.34 116 THR A C 1
ATOM 929 O O . THR A 1 116 ? 21.748 3.672 -1.030 1.00 57.34 116 THR A O 1
ATOM 932 N N . ASP A 1 117 ? 20.841 3.781 -3.078 1.00 52.03 117 ASP A N 1
ATOM 933 C CA . ASP A 1 117 ? 22.084 3.709 -3.829 1.00 52.03 117 ASP A CA 1
ATOM 934 C C . ASP A 1 117 ? 22.587 5.148 -3.867 1.00 52.03 117 ASP A C 1
ATOM 936 O O . ASP A 1 117 ? 22.306 5.937 -4.768 1.00 52.03 117 ASP A O 1
ATOM 940 N N . ASP A 1 118 ? 23.260 5.502 -2.778 1.00 52.78 118 ASP A N 1
ATOM 941 C CA . ASP A 1 118 ? 24.275 6.538 -2.738 1.00 52.78 118 ASP A CA 1
ATOM 942 C C . ASP A 1 118 ? 25.362 6.114 -3.742 1.00 52.78 118 ASP A C 1
ATOM 944 O O . ASP A 1 118 ? 26.350 5.460 -3.404 1.00 52.78 118 ASP A O 1
ATOM 948 N N . ARG A 1 119 ? 25.114 6.353 -5.031 1.00 47.03 119 ARG A N 1
ATOM 949 C CA . ARG A 1 119 ? 26.142 6.297 -6.065 1.00 47.03 119 ARG A CA 1
ATOM 950 C C . ARG A 1 119 ? 26.087 7.567 -6.873 1.00 47.03 119 ARG A C 1
ATOM 952 O O . ARG A 1 119 ? 25.317 7.724 -7.817 1.00 47.03 119 ARG A O 1
ATOM 959 N N . GLU A 1 120 ? 26.971 8.457 -6.452 1.00 50.94 120 GLU A N 1
ATOM 960 C CA . GLU A 1 120 ? 27.762 9.297 -7.334 1.00 50.94 120 GLU A CA 1
ATOM 961 C C . GLU A 1 120 ? 27.932 8.653 -8.726 1.00 50.94 120 GLU A C 1
ATOM 963 O O . GLU A 1 120 ? 28.483 7.555 -8.850 1.00 50.94 120 GLU A O 1
ATOM 968 N N . GLN A 1 121 ? 27.465 9.353 -9.759 1.00 47.88 121 GLN A N 1
ATOM 969 C CA . GLN A 1 121 ? 27.897 9.218 -11.152 1.00 47.88 121 GLN A CA 1
ATOM 970 C C . GLN A 1 121 ? 28.106 10.624 -11.708 1.00 47.88 121 GLN A C 1
ATOM 972 O O . GLN A 1 121 ? 27.202 11.469 -11.507 1.00 47.88 121 GLN A O 1
#

Sequence (121 aa):
MKVFSDFDDVELPETSHENPAGSHAAGEHERSPAPDAVPADIYTLFSLSEQKMFTKKVFRKDEVEFRNALDRLNGITGWKEASSYLSEIFLSNDVDPFSEEAILFTDRVQSYYLPTDDREQ

Nearest PDB structures (foldseek):
  1wgf-assembly1_A  TM=2.756E-01  e=4.172E+00  Mus musculus

Solvent-accessible surface area (backbone atoms only — not comparable to full-atom values): 8002 Å² total; per-residue (Å²): 143,84,80,84,93,79,82,89,86,82,82,86,83,84,91,82,89,86,84,78,91,76,81,78,61,91,72,75,86,71,80,72,82,73,96,83,71,86,66,84,56,63,67,76,78,46,52,78,67,50,51,54,46,44,18,48,67,51,40,73,59,32,62,64,60,44,49,53,50,47,54,54,44,64,72,46,92,43,49,77,60,41,54,52,50,51,52,51,51,26,61,76,54,73,32,60,70,84,35,71,68,41,42,51,50,49,51,57,55,42,52,69,61,49,63,85,74,89,63,93,128

Radius of gyration: 26.68 Å; Cα contacts (8 Å, |Δi|>4): 62; chains: 1; bounding box: 60×44×81 Å

Mean predicted aligned error: 15.72 Å

Foldseek 3Di:
DDDDDDDDDDDDDDDDDDDDDDPPDPDDPPPPPDDDDPDPQLVVLADPVLLCVCCCQQVVVPNVVSVVLSVVLVVDQALVVNVVSLVVSCVVSVNDCPDPSNVVVSVSSCCVRCVPPPDDD